Protein AF-A0A1X1D442-F1 (afdb_monomer_lite)

Radius of gyration: 12.21 Å; chains: 1; bounding box: 39×25×27 Å

pLDDT: mean 87.61, std 13.83, range [39.16, 96.81]

Structure (mmCIF, N/CA/C/O backbone):
data_AF-A0A1X1D442-F1
#
_entry.id   AF-A0A1X1D442-F1
#
loop_
_atom_site.group_PDB
_atom_site.id
_atom_site.type_symbol
_atom_site.label_atom_id
_atom_site.label_alt_id
_atom_site.label_comp_id
_atom_site.label_asym_id
_atom_site.label_entity_id
_atom_site.label_seq_id
_atom_site.pdbx_PDB_ins_code
_atom_site.Cartn_x
_atom_site.Cartn_y
_atom_site.Cartn_z
_atom_site.occupancy
_atom_site.B_iso_or_equiv
_atom_site.auth_seq_id
_atom_site.auth_comp_id
_atom_site.auth_asym_id
_atom_site.auth_atom_id
_atom_site.pdbx_PDB_model_num
ATOM 1 N N . MET A 1 1 ? 23.070 -14.006 8.423 1.00 39.16 1 MET A N 1
ATOM 2 C CA . MET A 1 1 ? 22.941 -13.055 7.302 1.00 39.16 1 MET A CA 1
ATOM 3 C C . MET A 1 1 ? 21.460 -12.941 6.997 1.00 39.16 1 MET A C 1
ATOM 5 O O . MET A 1 1 ? 20.885 -13.913 6.526 1.00 39.16 1 MET A O 1
ATOM 9 N N . ARG A 1 2 ? 20.813 -11.845 7.418 1.00 44.50 2 ARG A N 1
ATOM 10 C CA . ARG A 1 2 ? 19.447 -11.536 6.973 1.00 44.50 2 ARG A CA 1
ATOM 11 C C . ARG A 1 2 ? 19.566 -11.202 5.490 1.00 44.50 2 ARG A C 1
ATOM 13 O O . ARG A 1 2 ? 20.447 -10.439 5.121 1.00 44.50 2 ARG A O 1
ATOM 20 N N . ASP A 1 3 ? 18.757 -11.853 4.676 1.00 43.44 3 ASP A N 1
ATOM 21 C CA . ASP A 1 3 ? 18.652 -11.615 3.242 1.00 43.44 3 ASP A CA 1
ATOM 22 C C . ASP A 1 3 ? 18.131 -10.172 3.068 1.00 43.44 3 ASP A C 1
ATOM 24 O O . ASP A 1 3 ? 16.933 -9.931 3.200 1.00 43.44 3 ASP A O 1
ATOM 28 N N . GLU A 1 4 ? 19.031 -9.193 2.907 1.00 51.34 4 GLU A N 1
ATOM 29 C CA . GLU A 1 4 ? 18.711 -7.749 2.843 1.00 51.34 4 GLU A CA 1
ATOM 30 C C . GLU A 1 4 ? 17.816 -7.386 1.644 1.00 51.34 4 GLU A C 1
ATOM 32 O O . GLU A 1 4 ? 17.264 -6.292 1.599 1.00 51.34 4 GLU A O 1
ATOM 37 N N . ASN A 1 5 ? 17.608 -8.329 0.718 1.00 54.44 5 ASN A N 1
ATOM 38 C CA . ASN A 1 5 ? 16.771 -8.171 -0.470 1.00 54.44 5 ASN A CA 1
ATOM 39 C C . ASN A 1 5 ? 15.363 -8.772 -0.347 1.00 54.44 5 ASN A C 1
ATOM 41 O O . ASN A 1 5 ? 14.590 -8.692 -1.301 1.00 54.44 5 ASN A O 1
ATOM 45 N N . ARG A 1 6 ? 14.994 -9.400 0.780 1.00 57.75 6 ARG A N 1
ATOM 46 C CA . ARG A 1 6 ? 13.612 -9.874 0.963 1.00 57.75 6 ARG A CA 1
ATOM 47 C C . ARG A 1 6 ? 12.767 -8.771 1.595 1.00 57.75 6 ARG A C 1
ATOM 49 O O . ARG A 1 6 ? 13.145 -8.290 2.665 1.00 57.75 6 ARG A O 1
ATOM 56 N N . PRO A 1 7 ? 11.613 -8.409 1.004 1.00 63.00 7 PRO A N 1
ATOM 57 C CA . PRO A 1 7 ? 10.701 -7.467 1.634 1.00 63.00 7 PRO A CA 1
ATOM 58 C C . PRO A 1 7 ? 10.347 -7.957 3.037 1.00 63.00 7 PRO A C 1
ATOM 60 O O . PRO A 1 7 ? 10.088 -9.149 3.245 1.00 63.00 7 PRO A O 1
ATOM 63 N N . THR A 1 8 ? 10.385 -7.050 4.011 1.00 78.94 8 THR A N 1
ATOM 64 C CA . THR A 1 8 ? 10.034 -7.388 5.390 1.00 78.94 8 THR A CA 1
ATOM 65 C C . THR A 1 8 ? 8.556 -7.795 5.459 1.00 78.94 8 THR A C 1
ATOM 67 O O . THR A 1 8 ? 7.750 -7.321 4.653 1.00 78.94 8 THR A O 1
ATOM 70 N N . PRO A 1 9 ? 8.158 -8.666 6.406 1.00 84.00 9 PRO A N 1
ATOM 71 C CA . PRO A 1 9 ? 6.749 -9.011 6.618 1.00 84.00 9 PRO A CA 1
ATOM 72 C C . PRO A 1 9 ? 5.838 -7.781 6.745 1.00 84.00 9 PRO A C 1
ATOM 74 O O . PRO A 1 9 ? 4.717 -7.793 6.240 1.00 84.00 9 PRO A O 1
ATOM 77 N N . ASP A 1 10 ? 6.355 -6.704 7.336 1.00 86.00 10 ASP A N 1
ATOM 78 C CA . ASP A 1 10 ? 5.650 -5.431 7.502 1.00 86.00 10 ASP A CA 1
ATOM 79 C C . ASP A 1 10 ? 5.331 -4.757 6.162 1.00 86.00 10 ASP A C 1
ATOM 81 O O . ASP A 1 10 ? 4.276 -4.143 6.014 1.00 86.00 10 ASP A O 1
ATO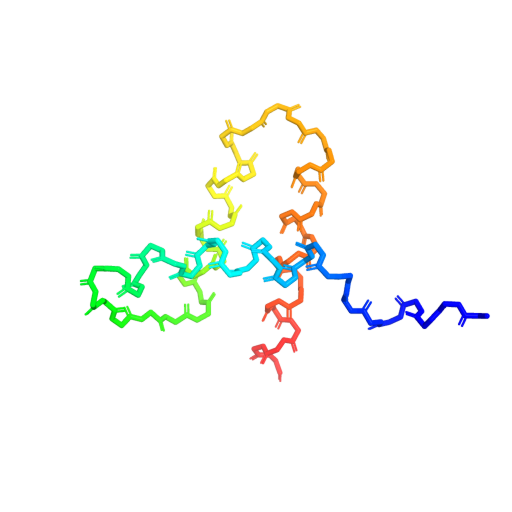M 85 N N . LEU A 1 11 ? 6.192 -4.924 5.152 1.00 88.56 11 LEU A N 1
ATOM 86 C CA . LEU A 1 11 ? 5.973 -4.374 3.817 1.00 88.56 11 LEU A CA 1
ATOM 87 C C . LEU A 1 11 ? 4.791 -5.052 3.119 1.00 88.56 11 LEU A C 1
ATOM 89 O O . LEU A 1 11 ? 3.914 -4.387 2.570 1.00 88.56 11 LEU A O 1
ATOM 93 N N . TYR A 1 12 ? 4.740 -6.385 3.176 1.00 89.38 12 TYR A N 1
ATOM 94 C CA . TYR A 1 12 ? 3.622 -7.146 2.620 1.00 89.38 12 TYR A CA 1
ATOM 95 C C . TYR A 1 12 ? 2.327 -6.900 3.393 1.00 89.38 12 TYR A C 1
ATOM 97 O O . TYR A 1 12 ? 1.264 -6.815 2.780 1.00 89.38 12 TYR A O 1
ATOM 105 N N . ALA A 1 13 ? 2.402 -6.744 4.718 1.00 92.38 13 ALA A N 1
ATOM 106 C CA . ALA A 1 13 ? 1.249 -6.374 5.529 1.00 92.38 13 ALA A CA 1
ATOM 107 C C . ALA A 1 13 ? 0.705 -4.994 5.131 1.00 92.38 13 ALA A C 1
ATOM 109 O O . ALA A 1 13 ? -0.503 -4.845 4.957 1.00 92.38 13 ALA A O 1
ATOM 110 N N . LEU A 1 14 ? 1.584 -4.009 4.916 1.00 93.88 14 LEU A N 1
ATOM 111 C CA . LEU A 1 14 ? 1.196 -2.667 4.486 1.00 93.88 14 LEU A CA 1
ATOM 112 C C . LEU A 1 14 ? 0.530 -2.672 3.102 1.00 93.88 14 LEU A C 1
ATOM 114 O O . LEU A 1 14 ? -0.528 -2.069 2.929 1.00 93.88 14 LEU A O 1
ATOM 118 N N . ILE A 1 15 ? 1.100 -3.397 2.137 1.00 93.62 15 ILE A N 1
ATOM 119 C CA . ILE A 1 15 ? 0.489 -3.578 0.811 1.00 93.62 15 ILE A CA 1
ATOM 120 C C . ILE A 1 15 ? -0.870 -4.277 0.946 1.00 93.62 15 ILE A C 1
ATOM 122 O O . ILE A 1 15 ? -1.844 -3.861 0.325 1.00 93.62 15 ILE A O 1
ATOM 126 N N . GLY A 1 16 ? -0.968 -5.296 1.803 1.00 94.12 16 GLY A N 1
ATOM 127 C CA . GLY A 1 16 ? -2.225 -5.978 2.102 1.00 94.12 16 GLY A CA 1
ATOM 128 C C . GLY A 1 16 ? -3.297 -5.039 2.664 1.00 94.12 16 GLY A C 1
ATOM 129 O O . GLY A 1 16 ? -4.450 -5.126 2.251 1.00 94.12 16 GLY A O 1
ATOM 130 N N . ILE A 1 17 ? -2.927 -4.108 3.549 1.00 94.75 17 ILE A N 1
ATOM 131 C CA . ILE A 1 17 ? -3.834 -3.071 4.070 1.00 94.75 17 ILE A CA 1
ATOM 132 C C . ILE A 1 17 ? -4.320 -2.161 2.938 1.00 94.75 17 ILE A C 1
ATOM 134 O O . ILE A 1 17 ? -5.522 -1.914 2.842 1.00 94.75 17 ILE A O 1
ATOM 138 N N . ALA A 1 18 ? -3.416 -1.705 2.067 1.00 94.88 18 ALA A N 1
ATOM 139 C CA . ALA A 1 18 ? -3.772 -0.862 0.927 1.00 94.88 18 ALA A CA 1
ATOM 140 C C . ALA A 1 18 ? -4.725 -1.584 -0.046 1.00 94.88 18 ALA A C 1
ATOM 142 O O . ALA A 1 18 ? -5.702 -1.003 -0.510 1.00 94.88 18 ALA A O 1
ATOM 143 N N . VAL A 1 19 ? -4.498 -2.876 -0.299 1.00 95.62 19 VAL A N 1
ATOM 144 C CA . VAL A 1 19 ? -5.337 -3.702 -1.183 1.00 95.62 19 VAL A CA 1
ATOM 145 C C . VAL A 1 19 ? -6.694 -4.051 -0.557 1.00 95.62 19 VAL A C 1
ATOM 147 O O . VAL A 1 19 ? -7.695 -4.179 -1.265 1.00 95.62 19 VAL A O 1
ATOM 150 N N . ALA A 1 20 ? -6.766 -4.192 0.771 1.00 95.56 20 ALA A N 1
ATOM 151 C CA . ALA A 1 20 ? -7.970 -4.646 1.464 1.00 95.56 20 ALA A CA 1
ATOM 152 C C . ALA A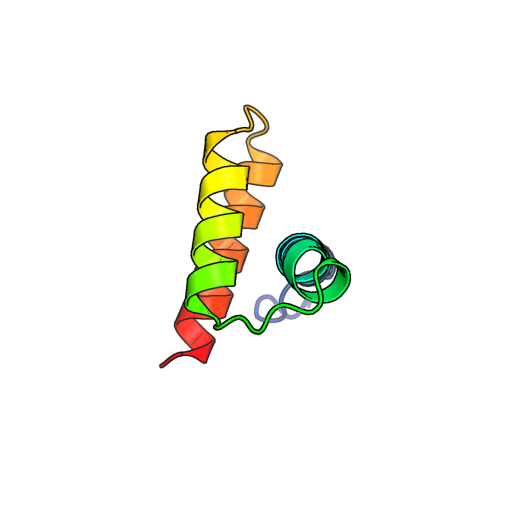 1 20 ? -9.197 -3.755 1.207 1.00 95.56 20 ALA A C 1
ATOM 154 O O . ALA A 1 20 ? -10.315 -4.268 1.202 1.00 95.56 20 ALA A O 1
ATOM 155 N N . GLY A 1 21 ? -9.008 -2.451 0.976 1.00 91.12 21 GLY A N 1
ATOM 156 C CA . GLY A 1 21 ? -10.098 -1.540 0.611 1.00 91.12 21 GLY A CA 1
ATOM 157 C C . GLY A 1 21 ? -10.789 -1.960 -0.687 1.00 91.12 21 GLY A C 1
ATOM 158 O O . GLY A 1 21 ? -12.001 -2.160 -0.708 1.00 91.12 21 GLY A O 1
ATOM 159 N N . PHE A 1 22 ? -10.007 -2.207 -1.737 1.00 93.81 22 PHE A N 1
ATOM 160 C CA . PHE A 1 22 ? -10.519 -2.620 -3.044 1.00 93.81 22 PHE A CA 1
ATOM 161 C C . PHE A 1 22 ? -11.227 -3.975 -2.988 1.00 93.81 22 PHE A C 1
ATOM 163 O O . PHE A 1 22 ? -12.327 -4.120 -3.513 1.00 93.81 22 PHE A O 1
ATOM 170 N N . VAL A 1 23 ? -10.638 -4.945 -2.280 1.00 93.19 23 VAL A N 1
ATOM 171 C CA . VAL A 1 23 ? -11.222 -6.288 -2.123 1.00 93.19 23 VAL A CA 1
ATOM 172 C C . VAL A 1 23 ? -12.560 -6.232 -1.386 1.00 93.19 23 VAL A C 1
ATOM 174 O O . VAL A 1 23 ? -13.509 -6.909 -1.773 1.00 93.19 23 VAL A O 1
ATOM 177 N N . ARG A 1 24 ? -12.665 -5.420 -0.327 1.00 92.69 24 ARG A N 1
ATOM 178 C CA . ARG A 1 24 ? -13.913 -5.275 0.443 1.00 92.69 24 ARG A CA 1
ATOM 179 C C . ARG A 1 24 ? -15.028 -4.611 -0.358 1.00 92.69 24 ARG A C 1
ATOM 181 O O . ARG A 1 24 ? -16.193 -4.884 -0.088 1.00 92.69 24 ARG A O 1
ATOM 188 N N . GLU A 1 25 ? -14.673 -3.747 -1.301 1.00 93.12 25 GLU A N 1
ATOM 189 C CA . GLU A 1 25 ? -15.610 -3.056 -2.188 1.00 93.12 25 GLU A CA 1
ATOM 190 C C . GLU A 1 25 ? -15.928 -3.852 -3.467 1.00 93.12 25 GLU A C 1
ATOM 192 O O . GLU A 1 25 ? -16.679 -3.357 -4.302 1.00 93.12 25 GLU A O 1
ATOM 197 N N . ASP A 1 26 ? -15.373 -5.063 -3.625 1.00 93.19 26 ASP A N 1
ATOM 198 C CA . ASP A 1 26 ? -15.434 -5.865 -4.861 1.00 93.19 26 ASP A CA 1
ATOM 199 C C . ASP A 1 26 ? -14.999 -5.067 -6.105 1.00 93.19 26 ASP A C 1
ATOM 201 O O . ASP A 1 26 ? -15.546 -5.176 -7.204 1.00 93.19 26 ASP A O 1
ATOM 205 N N . ARG A 1 27 ? -14.010 -4.189 -5.915 1.00 92.88 27 ARG A N 1
ATOM 206 C CA . ARG A 1 27 ? -13.473 -3.334 -6.968 1.00 92.88 27 ARG A CA 1
ATOM 207 C C . ARG A 1 27 ? -12.229 -3.963 -7.561 1.00 92.88 27 ARG A C 1
ATOM 209 O O . ARG A 1 27 ? -11.287 -4.305 -6.848 1.00 92.88 27 ARG A O 1
ATOM 216 N N . ALA A 1 28 ? -12.204 -4.033 -8.888 1.00 92.69 28 ALA A N 1
ATOM 217 C CA . ALA A 1 28 ? -10.964 -4.244 -9.615 1.00 92.69 28 ALA A CA 1
ATOM 218 C C . ALA A 1 28 ? -9.987 -3.095 -9.315 1.00 92.69 28 ALA A C 1
ATOM 220 O O . ALA A 1 28 ? -10.403 -1.945 -9.151 1.00 92.69 28 ALA A O 1
ATOM 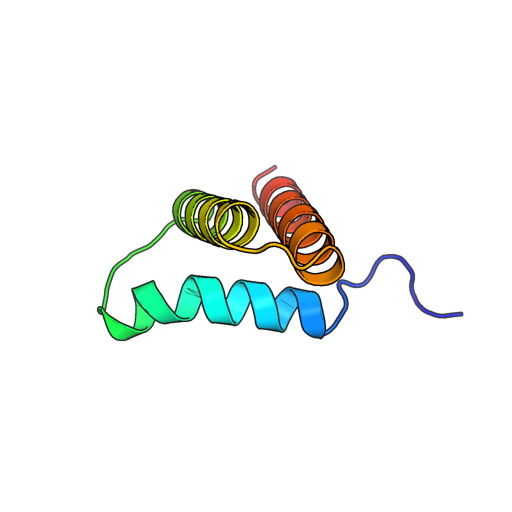221 N N . PHE A 1 29 ? -8.702 -3.425 -9.242 1.00 91.31 29 PHE A N 1
ATOM 222 C CA . PHE A 1 29 ? -7.624 -2.474 -9.000 1.00 91.31 29 PHE A CA 1
A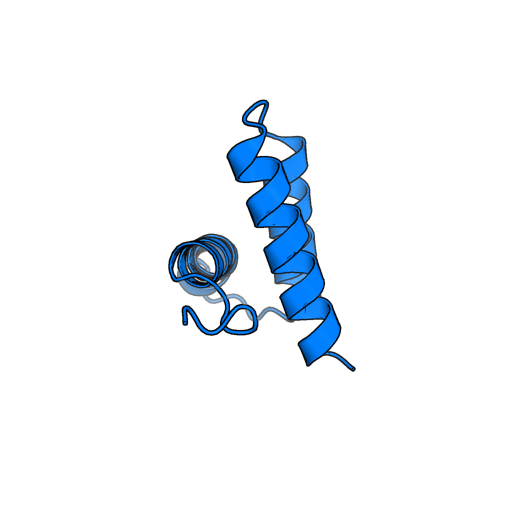TOM 223 C C . PHE A 1 29 ? -6.373 -2.896 -9.768 1.00 91.31 29 PHE A C 1
ATOM 225 O O . PHE A 1 29 ? -6.136 -4.086 -9.994 1.00 91.31 29 PHE A O 1
ATOM 232 N N . GLU A 1 30 ? -5.560 -1.915 -10.131 1.00 91.38 30 GLU A N 1
ATOM 233 C CA . GLU A 1 30 ? -4.236 -2.106 -10.707 1.00 91.38 30 GLU A CA 1
ATOM 234 C C . GLU A 1 30 ? -3.144 -1.748 -9.689 1.00 91.38 30 GLU A C 1
ATOM 236 O O . GLU A 1 30 ? -3.390 -1.130 -8.650 1.00 91.38 30 GLU A O 1
ATOM 241 N N . ALA A 1 31 ? -1.894 -2.104 -9.990 1.00 89.88 31 ALA A N 1
ATOM 242 C CA . ALA A 1 31 ? -0.754 -1.757 -9.139 1.00 89.88 31 ALA A CA 1
ATOM 243 C C . ALA A 1 31 ? -0.620 -0.232 -8.924 1.00 89.88 31 ALA A C 1
ATOM 245 O O . ALA A 1 31 ? -0.188 0.214 -7.855 1.00 89.88 31 ALA A O 1
ATOM 246 N N . HIS A 1 32 ? -1.051 0.574 -9.900 1.00 91.06 32 HIS A N 1
ATOM 247 C CA . HIS A 1 32 ? -1.105 2.029 -9.773 1.00 91.06 32 HIS A CA 1
ATOM 248 C C . HIS A 1 32 ? -2.083 2.494 -8.681 1.00 91.06 32 HIS A C 1
ATOM 250 O O . HIS A 1 32 ? -1.724 3.355 -7.880 1.00 91.06 32 HIS A O 1
ATOM 256 N N . ASP A 1 33 ? -3.269 1.886 -8.575 1.00 94.38 33 ASP A N 1
ATOM 257 C CA . ASP A 1 33 ? -4.274 2.244 -7.562 1.00 94.38 33 ASP A CA 1
ATOM 258 C C . ASP A 1 33 ? -3.778 1.945 -6.139 1.00 94.38 33 ASP A C 1
ATOM 260 O O . 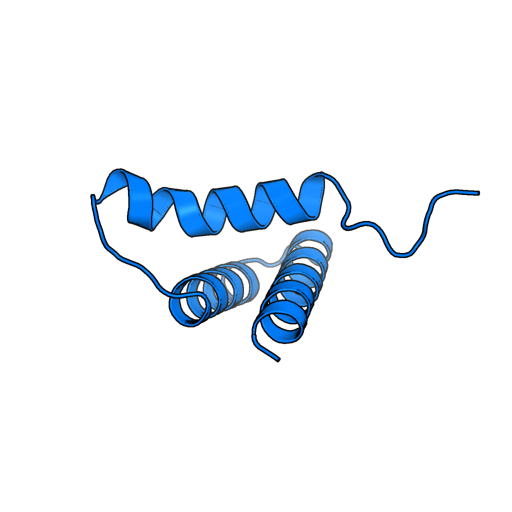ASP A 1 33 ? -3.973 2.728 -5.202 1.00 94.38 33 ASP A O 1
ATOM 264 N N . VAL A 1 34 ? -3.064 0.828 -5.977 1.00 94.62 34 VAL A N 1
ATOM 265 C CA . VAL A 1 34 ? -2.425 0.462 -4.703 1.00 94.62 34 VAL A CA 1
ATOM 266 C C . VAL A 1 34 ? -1.318 1.458 -4.354 1.00 94.62 34 VAL A C 1
ATOM 268 O O . VAL A 1 34 ? -1.197 1.877 -3.204 1.00 94.62 34 VAL A O 1
ATOM 271 N N . THR A 1 35 ? -0.545 1.891 -5.351 1.00 95.19 35 THR A N 1
ATOM 272 C CA . THR A 1 35 ? 0.514 2.897 -5.182 1.00 95.19 35 THR A CA 1
ATOM 273 C C . THR A 1 35 ? -0.055 4.249 -4.746 1.00 95.19 35 THR A C 1
ATOM 275 O O . THR A 1 35 ? 0.492 4.875 -3.837 1.00 95.19 35 THR A O 1
ATOM 278 N N . LEU A 1 36 ? -1.175 4.681 -5.337 1.00 95.94 36 LEU A N 1
ATOM 279 C CA . LEU A 1 36 ? -1.887 5.894 -4.920 1.00 95.94 36 LEU A CA 1
ATOM 280 C C . LEU A 1 36 ? -2.382 5.784 -3.474 1.00 95.94 36 LEU A C 1
ATOM 282 O O . LEU A 1 36 ? -2.156 6.688 -2.676 1.00 95.94 36 LEU A O 1
ATOM 286 N N . THR A 1 37 ? -2.959 4.642 -3.102 1.00 96.56 37 THR A N 1
ATOM 287 C CA . THR A 1 37 ? -3.416 4.397 -1.725 1.00 96.56 37 THR A CA 1
ATOM 288 C C . THR A 1 37 ? -2.267 4.498 -0.716 1.00 96.56 37 THR A C 1
ATOM 290 O O . THR A 1 37 ? -2.405 5.132 0.329 1.00 96.56 37 THR A O 1
ATOM 293 N N . LEU A 1 38 ? -1.100 3.927 -1.033 1.00 96.19 38 LEU A N 1
ATOM 294 C CA . LEU A 1 38 ? 0.100 4.029 -0.194 1.00 96.19 38 LEU A CA 1
ATOM 295 C C . LEU A 1 38 ? 0.631 5.467 -0.105 1.00 96.19 38 LEU A C 1
ATOM 297 O O . LEU A 1 38 ? 1.110 5.884 0.952 1.00 96.19 38 LEU A O 1
ATOM 301 N N . HIS A 1 39 ? 0.533 6.237 -1.190 1.00 96.81 39 HIS A N 1
ATOM 302 C CA . HIS A 1 39 ? 0.885 7.654 -1.187 1.00 96.81 39 HIS A CA 1
ATOM 303 C C . HIS A 1 39 ? -0.036 8.455 -0.253 1.00 96.81 39 HIS A C 1
ATOM 305 O O . HIS A 1 39 ? 0.449 9.237 0.565 1.00 96.81 39 HIS A O 1
ATOM 311 N N . ASP A 1 40 ? -1.345 8.212 -0.300 1.00 96.81 40 ASP A N 1
ATOM 312 C CA . ASP A 1 40 ? -2.311 8.877 0.579 1.00 96.81 40 ASP A CA 1
ATOM 313 C C . ASP A 1 40 ? -2.089 8.510 2.053 1.00 96.81 40 ASP A C 1
ATOM 315 O O . ASP A 1 40 ? -2.097 9.384 2.924 1.00 96.81 40 ASP A O 1
ATOM 319 N N . MET A 1 41 ? -1.795 7.237 2.343 1.00 94.88 41 MET A N 1
ATOM 320 C CA . MET A 1 41 ? -1.426 6.778 3.689 1.00 94.88 41 MET A CA 1
ATOM 321 C C . MET A 1 41 ? -0.171 7.487 4.214 1.00 94.88 41 MET A C 1
ATOM 323 O O . MET A 1 41 ? -0.150 7.934 5.364 1.00 94.88 41 MET A O 1
ATOM 327 N N . LYS A 1 42 ? 0.857 7.640 3.370 1.00 95.81 42 LYS A N 1
ATOM 328 C CA . LYS A 1 42 ? 2.078 8.390 3.694 1.00 95.81 42 LYS A CA 1
ATOM 329 C C . LYS A 1 42 ? 1.777 9.858 3.993 1.00 95.81 42 LYS A C 1
ATOM 331 O O . LYS A 1 42 ? 2.290 10.397 4.971 1.00 95.81 42 LYS A O 1
ATOM 336 N N . SER A 1 43 ? 0.971 10.512 3.157 1.00 95.25 43 SER A N 1
ATOM 337 C CA . SER A 1 43 ? 0.618 11.927 3.321 1.00 95.25 43 SER A CA 1
ATOM 338 C C . SER A 1 43 ? -0.285 12.182 4.532 1.00 95.25 43 SER A C 1
ATOM 340 O O . SER A 1 43 ? -0.242 13.272 5.099 1.00 95.25 43 SER A O 1
ATOM 342 N N . GLY A 1 44 ? -1.080 11.193 4.947 1.00 94.81 44 GLY A N 1
ATOM 343 C CA . GLY A 1 44 ? -2.001 11.294 6.081 1.00 94.81 44 GLY A CA 1
ATOM 344 C C . GLY A 1 44 ? -1.379 11.053 7.461 1.00 94.81 44 GLY A C 1
ATOM 345 O O . GLY A 1 44 ? -2.044 11.293 8.469 1.00 94.81 44 GLY A O 1
ATOM 346 N N . THR A 1 45 ? -0.128 10.589 7.540 1.00 93.88 45 THR A N 1
ATOM 347 C CA . THR A 1 45 ? 0.526 10.234 8.810 1.00 93.88 45 THR A CA 1
ATOM 348 C C . THR A 1 45 ? 1.700 11.150 9.161 1.00 93.88 45 THR A C 1
ATOM 350 O O . THR A 1 45 ? 2.437 11.616 8.295 1.00 93.88 45 THR A O 1
ATOM 353 N N . HIS A 1 46 ? 1.918 11.360 10.463 1.00 95.31 46 HIS A N 1
ATOM 354 C CA . HIS A 1 46 ? 3.122 12.008 11.007 1.00 95.31 46 HIS A CA 1
ATOM 355 C C . HIS A 1 46 ? 4.167 10.990 11.501 1.00 95.31 46 HIS A C 1
ATOM 357 O O . HIS A 1 46 ? 5.242 11.377 11.963 1.00 95.31 46 HIS A O 1
ATOM 363 N N . ASP A 1 47 ? 3.851 9.695 11.425 1.00 94.44 47 ASP A N 1
ATOM 364 C CA . ASP A 1 47 ? 4.747 8.614 11.814 1.00 94.44 47 ASP A CA 1
ATOM 365 C C . ASP A 1 47 ? 5.821 8.397 10.738 1.00 94.44 47 ASP A C 1
ATOM 367 O O . ASP A 1 47 ? 5.533 7.976 9.616 1.00 94.44 47 ASP A O 1
ATOM 371 N N . LYS A 1 48 ? 7.079 8.687 11.091 1.00 92.88 48 LYS A N 1
ATOM 372 C CA . LYS A 1 48 ? 8.227 8.561 10.185 1.00 92.88 48 LYS A CA 1
ATOM 373 C C . LYS A 1 48 ? 8.515 7.116 9.784 1.00 92.88 48 LYS A C 1
ATOM 375 O O . LYS A 1 48 ? 8.993 6.896 8.675 1.00 92.88 48 LYS A O 1
ATOM 380 N N . GLU A 1 49 ? 8.257 6.147 10.657 1.00 90.56 49 GLU A N 1
ATOM 381 C CA . GLU A 1 49 ? 8.468 4.733 10.347 1.00 90.56 49 GLU A CA 1
ATOM 382 C C . GLU A 1 49 ? 7.444 4.271 9.309 1.00 90.56 49 GLU A C 1
ATOM 384 O O . GLU A 1 49 ? 7.811 3.686 8.289 1.00 90.56 49 GLU A O 1
ATOM 389 N N . LEU A 1 50 ? 6.177 4.654 9.492 1.00 90.25 50 LEU A N 1
ATOM 390 C CA . LEU A 1 50 ? 5.126 4.375 8.517 1.00 90.25 50 LEU A CA 1
ATOM 391 C C . LEU A 1 50 ? 5.386 5.067 7.170 1.00 90.25 50 LEU A C 1
ATOM 393 O O . LEU A 1 50 ? 5.177 4.454 6.124 1.00 90.25 50 LEU A O 1
ATOM 397 N N . GLN A 1 51 ? 5.886 6.307 7.169 1.00 94.62 51 GLN A N 1
ATOM 398 C CA . GLN A 1 51 ? 6.269 7.001 5.931 1.00 94.62 51 GLN A CA 1
ATOM 399 C C . GLN A 1 51 ? 7.364 6.246 5.161 1.00 94.62 51 GLN A C 1
ATOM 401 O O . GLN A 1 51 ? 7.247 6.079 3.946 1.00 94.62 51 GLN A O 1
ATOM 406 N N . LEU A 1 52 ? 8.397 5.754 5.856 1.00 93.06 52 LEU A N 1
ATOM 407 C CA . LEU A 1 52 ? 9.471 4.960 5.248 1.00 93.06 52 LEU A CA 1
ATOM 408 C C . LEU A 1 52 ? 8.960 3.621 4.707 1.00 93.06 52 LEU A C 1
ATOM 410 O O . LEU A 1 52 ? 9.362 3.209 3.619 1.00 93.06 52 LEU A O 1
ATOM 414 N N . LEU A 1 53 ? 8.056 2.959 5.435 1.00 93.12 53 LEU A N 1
ATOM 415 C CA . LEU A 1 53 ? 7.425 1.722 4.977 1.00 93.12 53 LEU A CA 1
ATOM 416 C C . LEU A 1 53 ? 6.571 1.954 3.723 1.00 93.12 53 LEU A C 1
ATOM 418 O O . LEU A 1 53 ? 6.648 1.154 2.791 1.00 93.12 53 LEU A O 1
ATOM 422 N N . CYS A 1 54 ? 5.822 3.060 3.651 1.00 95.50 54 CYS A N 1
ATOM 423 C CA . CYS A 1 54 ? 5.077 3.435 2.446 1.00 95.50 54 CYS A CA 1
ATOM 424 C C . CYS A 1 54 ? 6.019 3.665 1.257 1.00 95.50 54 CYS A C 1
ATOM 426 O O . CYS A 1 54 ? 5.777 3.132 0.177 1.00 95.50 54 CYS A O 1
ATOM 428 N N . 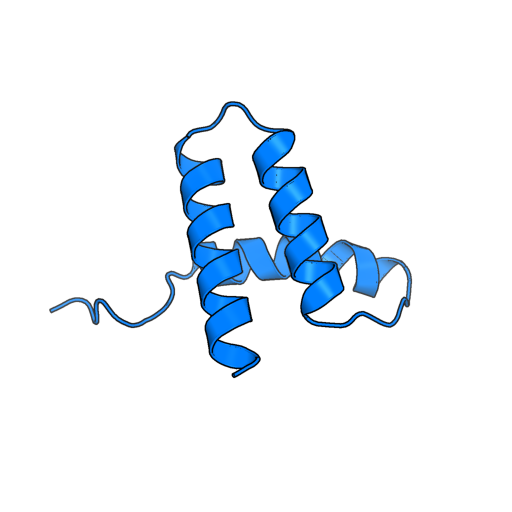ASP A 1 55 ? 7.122 4.393 1.452 1.00 95.06 55 ASP A N 1
ATOM 429 C CA . ASP A 1 55 ? 8.110 4.632 0.393 1.00 95.06 55 ASP A CA 1
ATOM 430 C C . ASP A 1 55 ? 8.758 3.334 -0.106 1.00 95.06 55 ASP A C 1
ATOM 432 O O . ASP A 1 55 ? 8.951 3.154 -1.310 1.00 95.06 55 ASP A O 1
ATOM 436 N N . ALA A 1 56 ? 9.072 2.408 0.800 1.00 93.81 56 ALA A N 1
ATOM 437 C CA . ALA A 1 56 ? 9.624 1.108 0.440 1.00 93.81 56 ALA A CA 1
ATOM 438 C C . ALA A 1 56 ? 8.593 0.215 -0.279 1.00 93.81 56 ALA A C 1
ATOM 440 O O . ALA A 1 56 ? 8.946 -0.447 -1.254 1.00 93.81 56 ALA A O 1
ATOM 441 N N . ALA A 1 57 ? 7.321 0.238 0.131 1.00 93.25 57 ALA A N 1
ATOM 442 C CA . ALA A 1 57 ? 6.244 -0.479 -0.553 1.00 93.25 57 ALA A CA 1
ATOM 443 C C . ALA A 1 57 ? 5.994 0.061 -1.971 1.00 93.25 57 ALA A C 1
ATOM 445 O O . ALA A 1 57 ? 5.858 -0.722 -2.908 1.00 93.25 57 ALA A O 1
ATOM 446 N N . ILE A 1 58 ? 6.004 1.387 -2.151 1.00 94.50 58 ILE A N 1
ATOM 447 C CA . ILE A 1 58 ? 5.868 2.032 -3.467 1.00 94.50 58 ILE A CA 1
ATOM 448 C C . ILE A 1 58 ? 7.012 1.616 -4.400 1.00 94.50 58 ILE A C 1
ATOM 450 O O . ILE A 1 58 ? 6.765 1.276 -5.554 1.00 94.50 58 ILE A O 1
ATOM 454 N N . ARG A 1 59 ? 8.258 1.600 -3.907 1.00 92.50 59 ARG A N 1
ATOM 455 C CA . ARG A 1 59 ? 9.414 1.144 -4.698 1.00 92.50 59 ARG A CA 1
ATOM 456 C C . ARG A 1 59 ? 9.292 -0.322 -5.094 1.00 92.50 59 ARG A C 1
ATOM 458 O O . ARG A 1 59 ? 9.498 -0.636 -6.257 1.00 92.50 59 ARG A O 1
ATOM 465 N N . LEU A 1 60 ? 8.890 -1.188 -4.161 1.00 90.00 60 LEU A N 1
ATOM 466 C CA . LEU A 1 60 ? 8.675 -2.603 -4.461 1.00 90.00 60 LEU A CA 1
ATOM 467 C C . LEU A 1 60 ? 7.617 -2.793 -5.557 1.00 90.00 60 LEU A C 1
ATOM 469 O O . LEU A 1 60 ? 7.812 -3.597 -6.462 1.00 90.00 60 LEU A O 1
ATOM 473 N N . LEU A 1 61 ? 6.502 -2.060 -5.490 1.00 90.00 61 LEU A N 1
ATOM 474 C CA . LEU A 1 61 ? 5.469 -2.123 -6.524 1.00 90.00 61 LEU A CA 1
ATOM 475 C C . LEU A 1 61 ? 5.984 -1.607 -7.872 1.00 90.00 61 LEU A C 1
ATOM 477 O O . LEU A 1 61 ? 5.682 -2.212 -8.895 1.00 90.00 61 LEU A O 1
ATOM 481 N N . ALA A 1 62 ? 6.779 -0.533 -7.881 1.00 90.25 62 ALA A N 1
ATOM 482 C CA . ALA A 1 62 ? 7.401 -0.018 -9.098 1.00 90.25 62 ALA A CA 1
ATOM 483 C C . ALA A 1 62 ? 8.339 -1.047 -9.744 1.00 90.25 62 ALA A C 1
ATOM 485 O O . ALA A 1 62 ? 8.231 -1.287 -10.944 1.00 90.25 62 ALA A O 1
ATOM 486 N N . ASP A 1 63 ? 9.184 -1.707 -8.949 1.00 88.06 63 ASP A N 1
ATOM 487 C CA . ASP A 1 63 ? 10.107 -2.744 -9.426 1.00 88.06 63 ASP A CA 1
ATOM 488 C C . ASP A 1 63 ? 9.376 -3.953 -10.035 1.00 88.06 63 ASP A C 1
ATOM 490 O O . ASP A 1 63 ? 9.923 -4.624 -10.902 1.00 88.06 63 ASP A O 1
ATOM 494 N N . LEU A 1 64 ? 8.139 -4.234 -9.608 1.00 82.25 64 LEU A N 1
ATOM 495 C CA . LEU A 1 64 ? 7.310 -5.318 -10.155 1.00 82.25 64 LEU A CA 1
ATOM 496 C C . LEU A 1 64 ? 6.553 -4.934 -11.436 1.00 82.25 64 LEU A C 1
ATOM 498 O O . LEU A 1 64 ? 6.057 -5.818 -12.133 1.00 82.25 64 LEU A O 1
ATOM 502 N N . MET A 1 65 ? 6.408 -3.637 -11.718 1.00 82.62 65 MET A N 1
ATOM 503 C CA . MET A 1 65 ? 5.747 -3.128 -12.926 1.00 82.62 65 MET A CA 1
ATOM 504 C C . MET A 1 65 ? 6.711 -2.970 -14.115 1.00 82.62 65 MET A C 1
ATOM 506 O O . MET A 1 65 ? 6.249 -2.745 -15.237 1.00 82.62 65 MET A O 1
ATOM 510 N N . HIS A 1 66 ? 8.020 -3.065 -13.870 1.00 67.19 66 HIS A N 1
ATOM 511 C CA . HIS A 1 66 ? 9.093 -3.002 -14.866 1.00 67.19 66 HIS A CA 1
ATOM 512 C C . HIS A 1 66 ? 9.547 -4.394 -15.317 1.00 67.19 66 HIS A C 1
ATOM 514 O O . HIS A 1 66 ? 9.908 -4.508 -16.512 1.00 67.19 66 HIS A O 1
#

Foldseek 3Di:
DPPPPDDDPVLVVLLVVLCVVCVVVVHDDDLVSSLVSLVVQLVPDPDPVSVVSSVVSNVVSVVVVD

Organism: NCBI:txid1076551

Secondary structure (DSSP, 8-state):
---TTSPPHHHHHHHHHHHHHHHHTT----HHHHHHHHHHHHHH---HHHHHHHHHHHHHHHHHH-

Sequence (66 aa):
MRDENRPTPDLYALIGIAVAGFVREDRAFEAHDVTLTLHDMKSGTHDKELQLLCDAAIRLLADLMH